Protein AF-A0A932ZE25-F1 (afdb_monomer_lite)

Secondary structure (DSSP, 8-state):
----------S-SHHHHHHHHHHHHHHHHHHHHHHHHHHH-GGGGT--SS-SS-HHHHHHHHHHHHHHHHHHHHHHHHHS--TTTGGGHHHHHHH-

pLDDT: mean 91.26, std 8.29, range [51.94, 98.5]

Foldseek 3Di:
DDQPDDDDDPCPDPVSVVVVVVVVVVVVVVVVVVVVCVVVNCVVQVDDPVRPQGDVNVVVVVLVVQLVVLQVLLVCCPVVVPPVSVSVNVVSVVRD

Radius of gyration: 19.15 Å; chains: 1; bounding box: 50×15×46 Å

Sequence (96 aa):
MATLALREIEGRSRGYWLLFIALAVLVAMGLGAAYHMETEGHIVTGMDNQTVWGLPHVFAVFLIVAASGALNVASIASVFDQRYYKPLAPLSGWLA

Structure (mmCIF, N/CA/C/O backbone):
data_AF-A0A932ZE25-F1
#
_entry.id   AF-A0A932ZE25-F1
#
loop_
_atom_site.group_PDB
_atom_site.id
_atom_site.type_symbol
_atom_site.label_atom_id
_atom_site.label_alt_id
_atom_site.label_comp_id
_atom_site.label_asym_id
_atom_site.label_entity_id
_atom_site.label_seq_id
_atom_site.pdbx_PDB_ins_code
_atom_site.Cartn_x
_atom_site.Cartn_y
_atom_site.Cartn_z
_atom_site.occupancy
_atom_site.B_iso_or_equiv
_atom_site.auth_seq_id
_atom_site.auth_comp_id
_atom_site.auth_asym_id
_atom_site.auth_atom_id
_atom_site.pdbx_PDB_model_num
ATOM 1 N N . MET A 1 1 ? -20.988 3.100 23.535 1.00 51.94 1 MET A N 1
ATOM 2 C CA . MET A 1 1 ? -19.823 3.076 22.622 1.00 51.94 1 MET A CA 1
ATOM 3 C C . MET A 1 1 ? -20.266 2.373 21.352 1.00 51.94 1 MET A C 1
ATOM 5 O O . MET A 1 1 ? -20.880 1.322 21.474 1.00 51.94 1 MET A O 1
ATOM 9 N N . ALA A 1 2 ? -20.062 2.969 20.177 1.00 52.69 2 ALA A N 1
ATOM 10 C CA . ALA A 1 2 ? -20.506 2.374 18.918 1.00 52.69 2 ALA A CA 1
ATOM 11 C C . ALA A 1 2 ? -19.707 1.091 18.636 1.00 52.69 2 ALA A C 1
ATOM 13 O O . ALA A 1 2 ? -18.489 1.130 18.482 1.00 52.69 2 ALA A O 1
ATOM 14 N N . THR A 1 3 ? -20.386 -0.051 18.611 1.00 60.81 3 THR A N 1
ATOM 15 C CA . THR A 1 3 ? -19.830 -1.322 18.144 1.00 60.81 3 THR A CA 1
ATOM 16 C C . THR A 1 3 ? -19.671 -1.245 16.629 1.00 60.81 3 THR A C 1
ATOM 18 O O . THR A 1 3 ? -20.670 -1.277 15.911 1.00 60.81 3 THR A O 1
ATOM 21 N N . LEU A 1 4 ? -18.436 -1.116 16.133 1.00 66.69 4 LEU A N 1
ATOM 22 C CA . LEU A 1 4 ? -18.147 -1.312 14.711 1.00 66.69 4 LEU A CA 1
ATOM 23 C C . LEU A 1 4 ? -18.450 -2.777 14.371 1.00 66.69 4 LEU A C 1
ATOM 25 O O . LEU A 1 4 ? -17.696 -3.675 14.734 1.00 66.69 4 LEU A O 1
ATOM 29 N N . ALA A 1 5 ? -19.591 -3.018 13.730 1.00 73.44 5 ALA A N 1
ATOM 30 C CA . ALA A 1 5 ? -19.944 -4.324 13.197 1.00 73.44 5 ALA A CA 1
ATOM 31 C C . ALA A 1 5 ? -19.365 -4.434 11.783 1.00 73.44 5 ALA A C 1
ATOM 33 O O . ALA A 1 5 ? -19.848 -3.77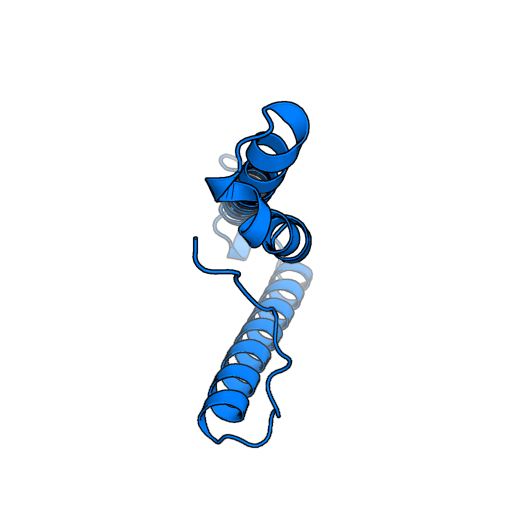4 10.862 1.00 73.44 5 ALA A O 1
ATOM 34 N N . LEU A 1 6 ? -18.319 -5.247 11.618 1.00 77.81 6 LEU A N 1
ATOM 35 C CA . LEU A 1 6 ? -17.815 -5.609 10.295 1.00 77.81 6 LEU A CA 1
ATOM 36 C C . LEU A 1 6 ? -18.925 -6.368 9.568 1.00 77.81 6 LEU A C 1
ATOM 38 O O . LEU A 1 6 ? -19.339 -7.444 9.997 1.00 77.81 6 LEU A O 1
ATOM 42 N N . ARG A 1 7 ? -19.439 -5.774 8.494 1.00 84.25 7 ARG A N 1
ATOM 43 C CA . ARG A 1 7 ? -20.492 -6.358 7.671 1.00 84.25 7 ARG A CA 1
ATOM 44 C C . ARG A 1 7 ? -19.978 -6.504 6.253 1.00 84.25 7 ARG A C 1
ATOM 46 O O . ARG A 1 7 ? -19.368 -5.584 5.714 1.00 84.25 7 ARG A O 1
ATOM 53 N N . GLU A 1 8 ? -20.246 -7.660 5.668 1.00 84.00 8 GLU A N 1
ATOM 54 C CA . GLU A 1 8 ? -19.911 -7.935 4.280 1.00 84.00 8 GLU A CA 1
ATOM 55 C C . GLU A 1 8 ? -20.636 -6.962 3.340 1.00 84.00 8 GLU A C 1
ATOM 57 O O . GLU A 1 8 ? -21.807 -6.616 3.539 1.00 84.00 8 GLU A O 1
ATOM 62 N N . ILE A 1 9 ? -19.918 -6.507 2.317 1.00 87.19 9 ILE A N 1
ATOM 63 C CA . ILE A 1 9 ? -20.481 -5.692 1.247 1.00 87.19 9 ILE A CA 1
ATOM 64 C C . ILE A 1 9 ? -21.100 -6.647 0.227 1.00 87.19 9 ILE A C 1
ATOM 66 O O . ILE A 1 9 ? -20.422 -7.524 -0.285 1.00 87.19 9 ILE A O 1
ATOM 70 N N . GLU A 1 10 ? -22.368 -6.437 -0.127 1.00 88.38 10 GLU A N 1
ATOM 71 C CA . GLU A 1 10 ? -23.109 -7.312 -1.053 1.00 88.38 10 GLU A CA 1
ATOM 72 C C . GLU A 1 10 ? -22.497 -7.401 -2.471 1.00 88.38 10 GLU A C 1
ATOM 74 O O . GLU A 1 10 ? -22.835 -8.287 -3.247 1.00 88.38 10 GLU A O 1
ATOM 79 N N . GLY A 1 11 ? -21.625 -6.461 -2.852 1.00 87.00 11 GLY A N 1
ATOM 80 C CA . GLY A 1 11 ? -20.854 -6.518 -4.104 1.00 87.00 11 GLY A CA 1
ATOM 81 C C . GLY A 1 11 ? -21.649 -6.242 -5.389 1.00 87.00 11 GLY A C 1
ATOM 82 O O . GLY A 1 11 ? -21.104 -6.275 -6.488 1.00 87.00 11 GLY A O 1
ATOM 83 N N . ARG A 1 12 ? -22.947 -5.936 -5.286 1.00 90.44 12 ARG A N 1
ATOM 84 C CA . ARG A 1 12 ? -23.824 -5.698 -6.452 1.00 90.44 12 ARG A CA 1
ATOM 85 C C . ARG A 1 12 ? -23.936 -4.231 -6.866 1.00 90.44 12 ARG A C 1
ATOM 87 O O . ARG A 1 12 ? -24.535 -3.921 -7.893 1.00 90.44 12 ARG A O 1
ATOM 94 N N . SER A 1 13 ? -23.404 -3.307 -6.066 1.00 93.75 13 SER A N 1
ATOM 95 C CA . SER A 1 13 ? -23.553 -1.874 -6.324 1.00 93.75 13 SER A CA 1
ATOM 96 C C . SER A 1 13 ? -22.631 -1.399 -7.450 1.00 93.75 13 SER A C 1
ATOM 98 O O . SER A 1 13 ? -21.517 -1.893 -7.627 1.00 93.75 13 SER A O 1
ATOM 100 N N . ARG A 1 14 ? -23.069 -0.377 -8.195 1.00 94.44 14 ARG A N 1
ATOM 101 C CA . ARG A 1 14 ? -22.232 0.262 -9.227 1.00 94.44 14 ARG A CA 1
ATOM 102 C C . ARG A 1 14 ? -20.938 0.829 -8.638 1.00 94.44 14 ARG A C 1
ATOM 104 O O . ARG A 1 14 ? -19.886 0.693 -9.246 1.00 94.44 14 ARG A O 1
ATOM 111 N N . GLY A 1 15 ? -21.013 1.429 -7.447 1.00 94.62 15 GLY A N 1
ATOM 112 C CA . GLY A 1 15 ? -19.844 1.979 -6.755 1.00 94.62 15 GLY A CA 1
ATOM 113 C C . GLY A 1 15 ? -18.812 0.913 -6.386 1.00 94.62 15 GLY A C 1
ATOM 114 O O . GLY A 1 15 ? -17.619 1.148 -6.551 1.00 94.62 15 GLY A O 1
ATOM 115 N N . TYR A 1 16 ? -19.265 -0.273 -5.965 1.00 94.81 16 TYR A N 1
ATOM 116 C CA . TYR A 1 16 ? -18.377 -1.406 -5.704 1.00 94.81 16 TYR A CA 1
ATOM 117 C C . TYR A 1 16 ? -17.609 -1.814 -6.965 1.00 94.81 16 TYR A C 1
ATOM 119 O O . TYR A 1 16 ? -16.386 -1.893 -6.931 1.00 94.81 16 TYR A O 1
ATOM 127 N N . TRP A 1 17 ? -18.307 -1.998 -8.089 1.00 96.12 17 TRP A N 1
ATOM 128 C CA . TRP A 1 17 ? -17.666 -2.384 -9.349 1.00 96.12 17 TRP A CA 1
ATOM 129 C C . TRP A 1 17 ? -16.722 -1.314 -9.895 1.00 96.12 17 TRP A C 1
ATOM 131 O O . TRP A 1 17 ? -15.658 -1.652 -10.403 1.00 96.12 17 TRP A O 1
ATOM 141 N N . LEU A 1 18 ? -17.069 -0.031 -9.753 1.00 96.81 18 LEU A N 1
ATOM 142 C CA . LEU A 1 18 ? -16.173 1.067 -10.123 1.00 96.81 18 LEU A CA 1
ATOM 143 C C . LEU A 1 18 ? -14.878 1.035 -9.308 1.00 96.81 18 LEU A C 1
ATOM 145 O O . LEU A 1 18 ? -13.797 1.112 -9.887 1.00 96.81 18 LEU A O 1
ATOM 149 N N . LEU A 1 19 ? -14.979 0.881 -7.984 1.00 95.94 19 LEU A N 1
ATOM 150 C CA . LEU A 1 19 ? -13.808 0.767 -7.117 1.00 95.94 19 LEU A CA 1
ATOM 151 C C . LEU A 1 19 ? -12.984 -0.478 -7.461 1.00 95.94 19 LEU A C 1
ATOM 153 O O . LEU A 1 19 ? -11.768 -0.388 -7.593 1.00 95.94 19 LEU A O 1
ATOM 157 N N . PHE A 1 20 ? -13.643 -1.622 -7.645 1.00 96.25 20 PHE A N 1
ATOM 158 C CA . PHE A 1 20 ? -12.989 -2.876 -7.999 1.00 96.25 20 PHE A CA 1
ATOM 159 C C . PHE A 1 20 ? -12.197 -2.755 -9.304 1.00 96.25 20 PHE A C 1
ATOM 161 O O . PHE A 1 20 ? -11.017 -3.091 -9.336 1.00 96.25 20 PHE A O 1
ATOM 168 N N . ILE A 1 21 ? -12.812 -2.221 -10.364 1.00 97.81 21 ILE A N 1
ATOM 169 C CA . ILE A 1 21 ? -12.142 -2.021 -11.655 1.00 97.81 21 ILE A CA 1
ATOM 170 C C . ILE A 1 21 ? -10.987 -1.030 -11.511 1.00 97.81 21 ILE A C 1
ATOM 172 O O . ILE A 1 21 ? -9.906 -1.292 -12.029 1.00 97.81 21 ILE A O 1
ATOM 176 N N . ALA A 1 22 ? -11.173 0.077 -10.787 1.00 98.12 22 ALA A N 1
ATOM 177 C CA . ALA A 1 22 ? -10.107 1.052 -10.570 1.00 98.12 22 ALA A CA 1
ATOM 178 C C . ALA A 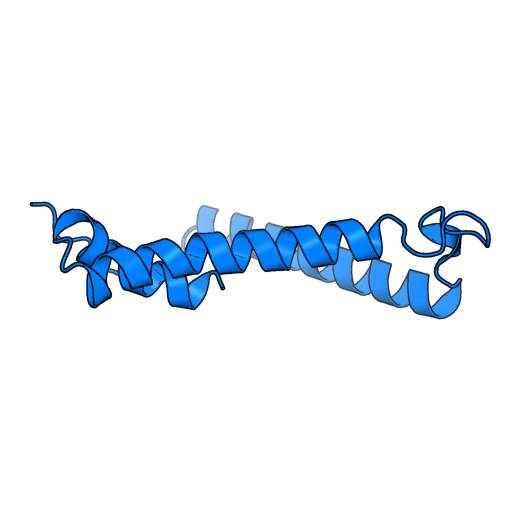1 22 ? -8.891 0.426 -9.865 1.00 98.12 22 ALA A C 1
ATOM 180 O O . ALA A 1 22 ? -7.755 0.632 -10.293 1.00 98.12 22 ALA A O 1
ATOM 181 N N . LEU A 1 23 ? -9.122 -0.389 -8.831 1.00 97.50 23 LEU A N 1
ATOM 182 C CA . LEU A 1 23 ? -8.060 -1.120 -8.137 1.00 97.50 23 LEU A CA 1
ATOM 183 C C . LEU A 1 23 ? -7.421 -2.191 -9.033 1.00 97.50 23 LEU A C 1
ATOM 185 O O . LEU A 1 23 ? -6.201 -2.326 -9.036 1.00 97.50 23 LEU A O 1
ATOM 189 N N . ALA A 1 24 ? -8.207 -2.911 -9.836 1.00 98.06 24 ALA A N 1
ATOM 190 C CA . ALA A 1 24 ? -7.684 -3.899 -10.779 1.00 98.06 24 ALA A CA 1
ATOM 191 C C . ALA A 1 24 ? -6.788 -3.255 -11.851 1.00 98.06 24 ALA A C 1
ATOM 193 O O . ALA A 1 24 ? -5.723 -3.783 -12.163 1.00 98.06 24 ALA A O 1
ATOM 194 N N . VAL A 1 25 ? -7.176 -2.085 -12.371 1.00 98.50 25 VAL A N 1
ATOM 195 C CA . VAL A 1 25 ? -6.347 -1.293 -13.291 1.00 98.50 25 VAL A CA 1
ATOM 196 C C . VAL A 1 25 ? -5.059 -0.842 -12.605 1.00 98.50 25 VAL A C 1
ATOM 198 O O . VAL A 1 25 ? -3.990 -0.959 -13.198 1.00 98.50 25 VAL A O 1
ATOM 201 N N . LEU A 1 26 ? -5.128 -0.386 -11.350 1.00 98.00 26 LEU A N 1
ATOM 202 C CA . LEU A 1 26 ? -3.937 -0.019 -10.580 1.00 98.00 26 LEU A CA 1
ATOM 203 C C . LEU A 1 26 ? -2.966 -1.200 -10.423 1.00 98.00 26 LEU A C 1
ATOM 205 O O . LEU A 1 26 ? -1.768 -1.036 -10.652 1.00 98.00 26 LEU A O 1
ATOM 209 N N . VAL A 1 27 ? -3.473 -2.393 -10.102 1.00 98.00 27 VAL A N 1
ATOM 210 C CA . VAL A 1 27 ? -2.660 -3.619 -10.022 1.00 98.00 27 VAL A CA 1
ATOM 211 C C . VAL A 1 27 ? -2.048 -3.962 -11.380 1.00 98.00 27 VAL A C 1
ATOM 213 O O . VAL A 1 27 ? -0.856 -4.250 -11.451 1.00 98.00 27 VAL A O 1
ATOM 216 N N . ALA A 1 28 ? -2.820 -3.883 -12.467 1.00 98.31 28 ALA A N 1
ATOM 217 C CA . ALA A 1 28 ? -2.319 -4.145 -13.814 1.00 98.31 28 ALA A CA 1
ATOM 218 C C . ALA A 1 28 ? -1.203 -3.167 -14.224 1.00 98.31 28 ALA A C 1
ATOM 220 O O . ALA A 1 28 ? -0.196 -3.592 -14.787 1.00 98.31 28 ALA A O 1
ATOM 221 N N . MET A 1 29 ? -1.333 -1.878 -13.887 1.00 98.06 29 MET A N 1
ATOM 222 C CA . MET A 1 29 ? -0.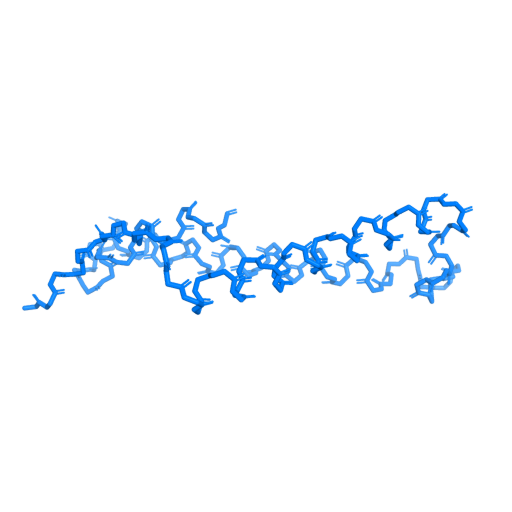265 -0.892 -14.089 1.00 98.06 29 MET A CA 1
ATOM 223 C C . MET A 1 29 ? 0.982 -1.232 -13.266 1.00 98.06 29 MET A C 1
ATOM 225 O O . MET A 1 29 ? 2.091 -1.141 -13.784 1.00 98.06 29 MET A O 1
ATOM 229 N N . GLY A 1 30 ? 0.812 -1.666 -12.012 1.00 95.62 30 GLY A N 1
ATOM 230 C CA . GLY A 1 30 ? 1.918 -2.113 -11.162 1.00 95.62 30 GLY A CA 1
ATOM 231 C C . GLY A 1 30 ? 2.663 -3.320 -11.739 1.00 95.62 30 GLY A C 1
ATOM 232 O O . GLY A 1 30 ? 3.891 -3.319 -11.781 1.00 95.62 30 GLY A O 1
ATOM 233 N N . LEU A 1 31 ? 1.933 -4.314 -12.253 1.00 97.31 31 LEU A N 1
ATOM 234 C CA . LEU A 1 31 ? 2.518 -5.468 -12.945 1.00 97.31 31 LEU A CA 1
ATOM 235 C C . LEU A 1 31 ? 3.248 -5.053 -14.229 1.00 97.31 31 LEU A C 1
ATOM 237 O O . LEU A 1 31 ? 4.353 -5.525 -14.483 1.00 97.31 31 LEU A O 1
ATOM 241 N N . GLY A 1 32 ? 2.669 -4.136 -15.009 1.00 97.25 32 GLY A N 1
ATOM 242 C CA . GLY A 1 32 ? 3.321 -3.570 -16.190 1.00 97.25 32 GLY A CA 1
ATOM 243 C C . GLY A 1 32 ? 4.621 -2.839 -15.848 1.00 97.25 32 GLY A C 1
ATOM 244 O O . GLY A 1 32 ? 5.625 -3.024 -16.530 1.00 97.25 32 GLY A O 1
ATOM 245 N N . ALA A 1 33 ? 4.636 -2.067 -14.759 1.00 95.06 33 ALA A N 1
ATOM 246 C CA . ALA A 1 33 ? 5.842 -1.404 -14.268 1.00 95.06 33 ALA A CA 1
ATOM 247 C C . ALA A 1 33 ? 6.900 -2.410 -13.786 1.00 95.06 33 ALA A C 1
ATOM 249 O O . ALA A 1 33 ? 8.080 -2.227 -14.074 1.00 95.06 33 ALA A O 1
ATOM 250 N N . ALA A 1 34 ? 6.493 -3.479 -13.093 1.00 94.69 34 ALA A N 1
ATOM 251 C CA . ALA A 1 34 ? 7.398 -4.545 -12.663 1.00 94.69 34 ALA A CA 1
ATOM 252 C C . ALA A 1 34 ? 8.064 -5.235 -13.860 1.00 94.69 34 ALA A C 1
ATOM 254 O O . ALA A 1 34 ? 9.286 -5.340 -13.895 1.00 94.69 34 ALA A O 1
ATOM 255 N N . TYR A 1 35 ? 7.273 -5.606 -14.870 1.00 96.94 35 TYR A N 1
ATOM 256 C CA . TYR A 1 35 ? 7.786 -6.182 -16.112 1.00 96.94 35 TYR A CA 1
ATOM 257 C C . TYR A 1 35 ? 8.734 -5.219 -16.842 1.00 96.94 35 TYR A C 1
ATOM 259 O O . TYR A 1 35 ? 9.806 -5.615 -17.282 1.00 96.94 35 TYR A O 1
ATOM 267 N N . HIS A 1 36 ? 8.387 -3.932 -16.919 1.00 96.00 36 HIS A N 1
ATOM 268 C CA . HIS A 1 36 ? 9.240 -2.927 -17.556 1.00 96.00 36 HIS A CA 1
ATOM 269 C C . HIS A 1 36 ? 10.587 -2.744 -16.837 1.00 96.00 36 HIS A C 1
ATOM 271 O O . HIS A 1 36 ? 11.624 -2.634 -17.488 1.00 96.00 36 HIS A O 1
ATOM 277 N N . MET A 1 37 ? 10.593 -2.750 -15.499 1.00 95.06 37 MET A N 1
ATOM 278 C CA . MET A 1 37 ? 11.832 -2.717 -14.711 1.00 95.06 37 MET A CA 1
ATOM 279 C C . MET A 1 37 ? 12.655 -3.999 -14.864 1.00 95.06 37 MET A C 1
ATOM 281 O O . MET A 1 37 ? 13.879 -3.936 -14.794 1.00 95.06 37 MET A O 1
ATOM 285 N N . GLU A 1 38 ? 12.011 -5.150 -15.061 1.00 94.62 38 GLU A N 1
ATOM 286 C CA . GLU A 1 38 ? 12.695 -6.420 -15.316 1.00 94.62 38 GLU A CA 1
ATOM 287 C C . GLU A 1 38 ? 13.406 -6.409 -16.677 1.00 94.62 38 GLU A C 1
ATOM 289 O O . GLU A 1 38 ? 14.550 -6.852 -16.770 1.00 94.62 38 GLU A O 1
ATOM 294 N N . THR A 1 39 ? 12.768 -5.863 -17.718 1.00 96.31 39 THR A N 1
ATOM 295 C CA . THR A 1 39 ? 13.332 -5.851 -19.077 1.00 96.31 39 THR A CA 1
ATOM 296 C C . THR A 1 39 ? 14.371 -4.756 -19.300 1.00 96.31 39 THR A C 1
ATOM 298 O O . THR A 1 39 ? 15.405 -5.014 -19.907 1.00 96.31 39 THR A O 1
ATOM 301 N N . GLU A 1 40 ? 14.114 -3.537 -18.821 1.00 94.56 40 GLU A N 1
ATOM 302 C CA . GLU A 1 40 ? 14.981 -2.368 -19.056 1.00 94.56 40 GLU A CA 1
ATOM 303 C C . GLU A 1 40 ? 15.955 -2.100 -17.894 1.00 94.56 40 GLU A C 1
ATOM 305 O O . GLU A 1 40 ? 16.869 -1.279 -17.997 1.00 94.56 40 GLU A O 1
ATOM 310 N N . GLY A 1 41 ? 15.772 -2.792 -16.767 1.00 91.94 41 GLY A N 1
ATOM 311 C CA . GLY A 1 41 ? 16.545 -2.596 -15.548 1.00 91.94 41 GLY A CA 1
ATOM 312 C C . GLY A 1 41 ? 16.104 -1.378 -14.732 1.00 91.94 41 GLY A C 1
ATOM 313 O O . GLY A 1 41 ? 15.311 -0.537 -15.151 1.00 91.94 41 GLY A O 1
ATOM 314 N N . HIS A 1 42 ? 16.665 -1.241 -13.528 1.00 92.19 42 HIS A N 1
ATOM 315 C C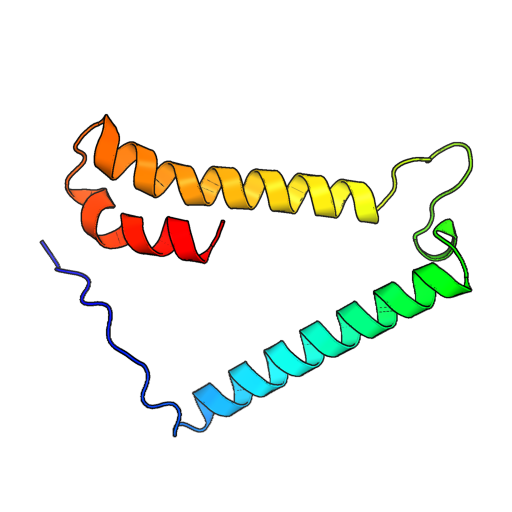A . HIS A 1 42 ? 16.272 -0.189 -12.582 1.00 92.19 42 HIS A CA 1
ATOM 316 C C . HIS A 1 42 ? 16.621 1.244 -13.019 1.00 92.19 42 HIS A C 1
ATOM 318 O O . HIS A 1 42 ? 16.147 2.194 -12.393 1.00 92.19 42 HIS A O 1
ATOM 324 N N . ILE A 1 43 ? 17.386 1.431 -14.098 1.00 93.06 43 ILE A N 1
ATOM 325 C CA . ILE A 1 43 ? 17.731 2.759 -14.627 1.00 93.06 43 ILE A CA 1
ATOM 326 C C . ILE A 1 43 ? 16.492 3.571 -15.030 1.00 93.06 43 ILE A C 1
ATOM 328 O O . ILE A 1 43 ? 16.473 4.789 -14.859 1.00 93.06 43 ILE A O 1
ATOM 332 N N . VAL A 1 44 ? 15.407 2.902 -15.440 1.00 94.12 44 VAL A N 1
ATOM 333 C CA . VAL A 1 44 ? 14.120 3.550 -15.759 1.00 94.12 44 VAL A CA 1
ATOM 334 C C . VAL A 1 44 ? 13.491 4.258 -14.557 1.00 94.12 44 VAL A C 1
ATOM 336 O O . VAL A 1 44 ? 12.641 5.127 -14.717 1.00 94.12 44 VAL A O 1
ATOM 339 N N . THR A 1 45 ? 13.925 3.916 -13.342 1.00 92.69 45 THR A N 1
ATOM 340 C CA . THR A 1 45 ? 13.458 4.537 -12.095 1.00 92.69 45 THR A CA 1
ATOM 341 C C . THR A 1 45 ? 14.304 5.741 -11.663 1.00 92.69 45 THR A C 1
ATOM 343 O O . THR A 1 45 ? 14.072 6.300 -10.591 1.00 92.69 45 THR A O 1
ATOM 346 N N . GLY A 1 46 ? 15.283 6.145 -12.484 1.00 90.75 46 GLY A N 1
ATOM 347 C CA . GLY A 1 46 ? 16.239 7.215 -12.180 1.00 90.75 46 GLY A CA 1
ATOM 348 C C . GLY A 1 46 ? 17.412 6.771 -11.301 1.00 90.75 46 GLY A C 1
ATOM 349 O O . GLY A 1 46 ? 18.122 7.615 -10.764 1.00 90.75 46 GLY A O 1
ATOM 350 N N . MET A 1 47 ? 17.598 5.460 -11.124 1.00 95.75 47 MET A N 1
ATOM 351 C CA . MET A 1 47 ? 18.720 4.895 -10.377 1.00 95.75 47 MET A CA 1
ATOM 352 C C . MET A 1 47 ? 19.984 4.844 -11.235 1.00 95.75 47 MET A C 1
ATOM 354 O O . MET A 1 47 ? 19.943 4.452 -12.401 1.00 95.75 47 MET A O 1
ATOM 358 N N . ASP A 1 48 ? 21.113 5.186 -10.626 1.00 94.00 48 ASP A N 1
ATOM 359 C CA . ASP A 1 48 ? 22.442 5.119 -11.227 1.00 94.00 48 ASP A CA 1
ATOM 360 C C . ASP A 1 48 ? 23.485 4.662 -10.188 1.00 94.00 48 ASP A C 1
ATOM 362 O O . ASP A 1 48 ? 23.149 4.259 -9.072 1.00 94.00 48 ASP A O 1
ATOM 366 N N . ASN A 1 49 ? 24.772 4.718 -10.540 1.00 93.69 49 ASN A N 1
ATOM 367 C CA . ASN A 1 49 ? 25.848 4.286 -9.643 1.00 93.69 49 ASN A CA 1
ATOM 368 C C . ASN A 1 49 ? 26.090 5.231 -8.452 1.00 93.69 49 ASN A C 1
ATOM 370 O O . ASN A 1 49 ? 26.793 4.846 -7.519 1.00 93.69 49 ASN A O 1
ATOM 374 N N . GLN A 1 50 ? 25.552 6.453 -8.472 1.00 94.50 50 GLN A N 1
ATOM 375 C CA . GLN A 1 50 ? 25.601 7.374 -7.333 1.00 94.50 50 GLN A CA 1
ATOM 376 C C . GLN A 1 50 ? 24.381 7.172 -6.424 1.00 94.50 50 GLN A C 1
ATOM 378 O O . GLN A 1 50 ? 24.497 7.228 -5.202 1.00 94.50 50 GLN A O 1
ATOM 383 N N . THR A 1 51 ? 23.225 6.873 -7.019 1.00 91.50 51 THR A N 1
ATOM 384 C CA . THR A 1 51 ? 21.942 6.646 -6.351 1.00 91.50 51 THR A CA 1
ATOM 385 C C . THR A 1 51 ? 21.505 5.196 -6.531 1.00 91.50 51 THR A C 1
ATOM 387 O O . THR A 1 51 ? 20.586 4.874 -7.287 1.00 91.50 51 THR A O 1
ATOM 390 N N . VAL A 1 52 ? 22.162 4.307 -5.785 1.00 92.12 52 VAL A N 1
ATOM 391 C CA . VAL A 1 52 ? 21.916 2.856 -5.845 1.00 92.12 52 VAL A CA 1
ATOM 392 C C . VAL A 1 52 ? 20.579 2.433 -5.230 1.00 92.12 52 VAL A C 1
ATOM 394 O O . VAL A 1 52 ? 20.091 1.351 -5.537 1.00 92.12 52 VAL A O 1
ATOM 397 N N . TRP A 1 53 ? 19.969 3.272 -4.385 1.00 91.00 53 TRP A N 1
ATOM 398 C CA . TRP A 1 53 ? 18.655 3.050 -3.768 1.00 91.00 53 TRP A CA 1
ATOM 399 C C . TRP A 1 53 ? 17.730 4.226 -4.077 1.00 91.00 53 TRP A C 1
ATOM 401 O O . TRP A 1 53 ? 17.618 5.175 -3.304 1.00 91.00 53 TRP A O 1
ATOM 411 N N . GLY A 1 54 ? 17.094 4.176 -5.246 1.00 91.31 54 GLY A N 1
ATOM 412 C CA . GLY A 1 54 ? 16.168 5.211 -5.702 1.00 91.31 54 GLY A CA 1
ATOM 413 C C . GLY A 1 54 ? 14.723 4.992 -5.249 1.00 91.31 54 GLY A C 1
ATOM 414 O O . GLY A 1 54 ? 14.434 4.393 -4.209 1.00 91.31 54 GLY A O 1
ATOM 415 N N . LEU A 1 55 ? 13.796 5.456 -6.087 1.00 91.69 55 LEU A N 1
ATOM 416 C CA . LEU A 1 55 ? 12.345 5.413 -5.874 1.00 91.69 55 LEU A CA 1
ATOM 417 C C . LEU A 1 55 ? 11.789 4.057 -5.392 1.00 91.69 55 LEU A C 1
ATOM 419 O O . LEU A 1 55 ? 11.015 4.065 -4.432 1.00 91.69 55 LEU A O 1
ATOM 423 N N . PRO A 1 56 ? 12.184 2.900 -5.966 1.00 93.06 56 PRO A N 1
ATOM 424 C CA . PRO A 1 56 ? 11.677 1.604 -5.513 1.00 93.06 56 PRO A CA 1
ATOM 425 C C . PRO A 1 56 ? 11.969 1.326 -4.033 1.00 93.06 56 PRO A C 1
ATOM 427 O O . PRO A 1 56 ? 11.109 0.821 -3.313 1.00 93.06 56 PRO A O 1
ATOM 430 N N . HIS A 1 57 ? 13.157 1.710 -3.555 1.00 95.06 57 HIS A N 1
ATOM 431 C CA . HIS A 1 57 ? 13.554 1.505 -2.161 1.00 95.06 57 HIS A CA 1
ATOM 432 C C . HIS A 1 57 ? 12.803 2.447 -1.217 1.00 95.06 57 HIS A C 1
ATOM 434 O O . HIS A 1 57 ? 12.328 2.010 -0.170 1.00 95.06 57 HIS A O 1
ATOM 440 N N . VAL A 1 58 ? 12.632 3.718 -1.599 1.00 95.44 58 VAL A N 1
ATOM 441 C CA . VAL A 1 58 ? 11.841 4.684 -0.817 1.00 95.44 58 VAL A CA 1
ATOM 442 C C . VAL A 1 58 ? 10.407 4.184 -0.638 1.00 95.44 58 VAL A C 1
ATOM 444 O O . VAL A 1 58 ? 9.876 4.221 0.472 1.00 95.44 58 VAL A O 1
ATOM 447 N N . PHE A 1 59 ? 9.794 3.665 -1.705 1.00 94.50 59 PHE A N 1
ATOM 448 C CA . PHE A 1 59 ? 8.437 3.130 -1.648 1.00 94.50 59 PHE A CA 1
ATOM 449 C C . PHE A 1 59 ? 8.345 1.878 -0.767 1.00 94.50 59 PHE A C 1
ATOM 451 O O . PHE A 1 59 ? 7.429 1.768 0.045 1.00 94.50 59 PHE A O 1
ATOM 458 N N . ALA A 1 60 ? 9.322 0.971 -0.857 1.00 94.75 60 ALA A N 1
ATOM 459 C CA . ALA A 1 60 ? 9.382 -0.207 0.005 1.00 94.75 60 ALA A CA 1
ATOM 460 C C . ALA A 1 60 ? 9.450 0.171 1.496 1.00 94.75 60 ALA A C 1
ATOM 462 O O . ALA A 1 60 ? 8.662 -0.330 2.297 1.00 94.75 60 ALA A O 1
ATOM 463 N N . VAL A 1 61 ? 10.334 1.105 1.871 1.00 97.19 61 VAL A N 1
ATOM 464 C CA . VAL A 1 61 ? 10.445 1.582 3.261 1.00 97.19 61 VAL A CA 1
ATOM 465 C C . VAL A 1 61 ? 9.159 2.275 3.708 1.00 97.19 61 VAL A C 1
ATOM 467 O O . VAL A 1 61 ? 8.682 2.023 4.813 1.00 97.19 61 VAL A O 1
ATOM 470 N N . PHE A 1 62 ? 8.565 3.104 2.848 1.00 97.00 62 PHE A N 1
ATOM 471 C CA . PHE A 1 62 ? 7.289 3.754 3.133 1.00 97.00 62 PHE A CA 1
ATOM 472 C C . PHE A 1 62 ? 6.186 2.736 3.452 1.00 97.00 62 PHE A C 1
ATOM 474 O O . PHE A 1 62 ? 5.506 2.883 4.467 1.00 97.00 62 PHE A O 1
ATOM 481 N N . LEU A 1 63 ? 6.040 1.683 2.640 1.00 95.62 63 LEU A N 1
ATOM 482 C CA . LEU A 1 63 ? 5.040 0.637 2.867 1.00 95.62 63 LEU A CA 1
ATOM 483 C C . LEU A 1 63 ? 5.280 -0.129 4.172 1.00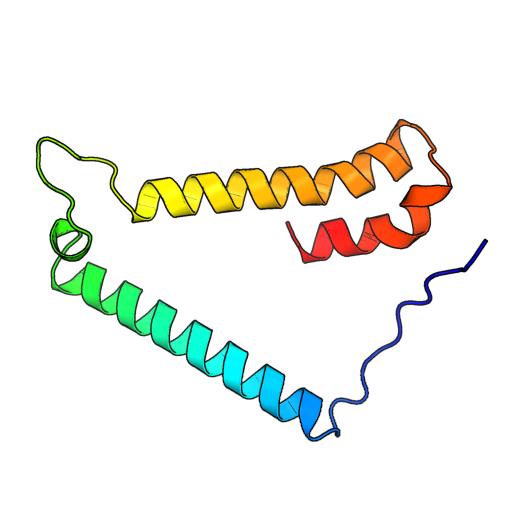 95.62 63 LEU A C 1
ATOM 485 O O . LEU A 1 63 ? 4.331 -0.366 4.915 1.00 95.62 63 LEU A O 1
ATOM 489 N N . ILE A 1 64 ? 6.534 -0.461 4.492 1.00 96.19 64 ILE A N 1
ATOM 490 C CA . ILE A 1 64 ? 6.884 -1.134 5.754 1.00 96.19 64 ILE A CA 1
ATOM 491 C C . ILE A 1 64 ? 6.498 -0.264 6.958 1.00 96.19 64 ILE A C 1
ATOM 493 O O . ILE A 1 64 ? 5.902 -0.750 7.922 1.00 96.19 64 ILE A O 1
ATOM 497 N N . VAL A 1 65 ? 6.807 1.034 6.909 1.00 97.00 65 VAL A N 1
ATOM 498 C CA . VAL A 1 65 ? 6.461 1.975 7.984 1.00 97.00 65 VAL A CA 1
ATOM 499 C C . VAL A 1 65 ? 4.945 2.159 8.086 1.00 97.00 65 VAL A C 1
ATOM 501 O O . VAL A 1 65 ? 4.412 2.180 9.196 1.00 97.00 65 VAL A O 1
ATOM 504 N N . ALA A 1 66 ? 4.237 2.241 6.957 1.00 96.12 66 ALA A N 1
ATOM 505 C CA . ALA A 1 66 ? 2.781 2.337 6.930 1.00 96.12 66 ALA A CA 1
ATOM 506 C C . ALA A 1 66 ? 2.112 1.096 7.549 1.00 96.12 66 ALA A C 1
ATOM 508 O O . ALA A 1 66 ? 1.242 1.243 8.411 1.00 96.12 66 ALA A O 1
ATOM 509 N N . ALA A 1 67 ? 2.564 -0.109 7.183 1.00 95.31 67 ALA A N 1
ATOM 510 C CA . ALA A 1 67 ? 2.092 -1.375 7.748 1.00 95.31 67 ALA A CA 1
ATOM 511 C C . ALA A 1 67 ? 2.354 -1.455 9.263 1.00 95.31 67 ALA A C 1
ATOM 513 O O . ALA A 1 67 ? 1.452 -1.740 10.051 1.00 95.31 67 ALA A O 1
ATOM 514 N N . SER A 1 68 ? 3.565 -1.100 9.702 1.00 95.44 68 SER A N 1
ATOM 515 C CA . SER A 1 68 ? 3.915 -1.026 11.128 1.00 95.44 68 SER A CA 1
ATOM 516 C C . SER A 1 68 ? 3.014 -0.048 11.900 1.00 95.44 68 SER A C 1
ATOM 518 O O . SER A 1 68 ? 2.494 -0.371 12.972 1.00 95.44 68 SER A O 1
ATOM 520 N N . GLY A 1 69 ? 2.752 1.132 11.327 1.00 93.12 69 GLY A N 1
ATOM 521 C CA . GLY A 1 69 ? 1.828 2.114 11.894 1.00 93.12 69 GLY A CA 1
ATOM 522 C C . GLY A 1 69 ? 0.400 1.578 12.027 1.00 93.12 69 GLY A C 1
ATOM 523 O O . GLY A 1 69 ? -0.229 1.766 13.070 1.00 93.12 69 GLY A O 1
ATOM 524 N N . ALA A 1 70 ? -0.094 0.861 11.013 1.00 94.00 70 ALA A N 1
ATOM 525 C CA . ALA A 1 70 ? -1.412 0.233 11.046 1.00 94.00 70 ALA A CA 1
ATOM 526 C C . ALA A 1 70 ? -1.513 -0.857 12.129 1.00 94.00 70 ALA A C 1
ATOM 528 O O . ALA A 1 70 ? -2.516 -0.905 12.850 1.00 94.00 70 ALA A O 1
ATOM 529 N N . LEU A 1 71 ? -0.473 -1.680 12.316 1.00 94.19 71 LEU A N 1
ATOM 530 C CA . LEU A 1 71 ? -0.417 -2.706 13.372 1.00 94.19 71 LEU A CA 1
ATOM 531 C C . LEU A 1 71 ? -0.447 -2.124 14.781 1.00 94.19 71 LEU A C 1
ATOM 533 O O . LEU A 1 71 ? -1.013 -2.735 15.689 1.00 94.19 71 LEU A O 1
ATOM 537 N N . ASN A 1 72 ? 0.103 -0.925 14.973 1.00 93.88 72 ASN A N 1
ATOM 538 C CA . ASN A 1 72 ? 0.160 -0.299 16.290 1.00 93.88 72 ASN A CA 1
ATOM 539 C C . ASN A 1 72 ? -1.240 -0.082 16.903 1.00 93.88 72 ASN A C 1
ATOM 541 O O . ASN A 1 72 ? -1.415 -0.196 18.114 1.00 93.88 72 ASN A O 1
ATOM 545 N N . VAL A 1 73 ? -2.275 0.128 16.081 1.00 91.38 73 VAL A N 1
ATOM 546 C CA . VAL A 1 73 ? -3.665 0.244 16.561 1.00 91.38 73 VAL A CA 1
ATOM 547 C C . VAL A 1 73 ? -4.122 -1.030 17.289 1.00 91.38 73 VAL A C 1
ATOM 549 O O . VAL A 1 73 ? -4.704 -0.946 18.375 1.00 91.38 73 VAL A O 1
ATOM 552 N N . ALA A 1 74 ? -3.810 -2.213 16.750 1.00 92.31 74 ALA A N 1
ATOM 553 C CA . ALA A 1 74 ? -4.099 -3.488 17.404 1.00 92.31 74 ALA A CA 1
ATOM 554 C C . ALA A 1 74 ? -3.234 -3.715 18.656 1.00 92.31 74 ALA A C 1
ATOM 556 O O . ALA A 1 74 ? -3.729 -4.240 19.660 1.00 92.31 74 ALA A O 1
ATOM 557 N N . SER A 1 75 ? -1.974 -3.272 18.645 1.00 93.44 75 SER A N 1
ATOM 558 C CA . SER A 1 75 ? -1.090 -3.330 19.817 1.00 93.44 75 SER A CA 1
ATOM 559 C C . SER A 1 75 ? -1.624 -2.483 20.975 1.00 93.44 75 SER A C 1
ATOM 561 O O . SER A 1 75 ? -1.711 -2.965 22.102 1.00 93.44 75 SER A O 1
ATOM 563 N N . ILE A 1 76 ? -2.073 -1.251 20.707 1.00 93.62 76 ILE A N 1
ATOM 564 C CA . ILE A 1 76 ? -2.682 -0.365 21.714 1.00 93.62 76 ILE A CA 1
ATOM 565 C C . ILE A 1 76 ? -3.965 -0.978 22.290 1.00 93.62 76 ILE A C 1
ATOM 567 O O . ILE A 1 76 ? -4.201 -0.925 23.500 1.00 93.62 76 ILE A O 1
ATOM 571 N N . ALA A 1 77 ? -4.786 -1.594 21.439 1.00 92.12 77 ALA A N 1
ATOM 572 C CA . ALA A 1 77 ? -6.020 -2.243 21.863 1.00 92.12 77 ALA A CA 1
ATOM 573 C C . ALA A 1 77 ? -5.794 -3.473 22.763 1.00 92.12 77 ALA A C 1
ATOM 575 O O . ALA A 1 77 ? -6.589 -3.705 23.676 1.00 92.12 77 ALA A O 1
ATOM 576 N N . SER A 1 78 ? -4.752 -4.267 22.491 1.00 91.00 78 SER A N 1
ATOM 577 C CA . SER A 1 78 ? -4.500 -5.559 23.146 1.00 91.00 78 SER A CA 1
ATOM 578 C C . SER A 1 78 ? -3.550 -5.468 24.342 1.00 91.00 78 SER A C 1
ATOM 580 O O . SER A 1 78 ? -3.890 -5.955 25.416 1.00 91.00 78 SER A O 1
ATOM 582 N N . VAL A 1 79 ? -2.390 -4.820 24.189 1.00 94.50 79 VAL A N 1
ATOM 583 C CA . VAL A 1 79 ? -1.349 -4.738 25.230 1.00 94.50 79 VAL A CA 1
ATOM 584 C C . VAL A 1 79 ? -1.739 -3.755 26.331 1.00 94.50 79 VAL A C 1
ATOM 586 O O . VAL A 1 79 ? -1.533 -4.029 27.510 1.00 94.50 79 VAL A O 1
ATOM 589 N N . PHE A 1 80 ? -2.327 -2.617 25.956 1.00 93.06 80 PHE A N 1
ATOM 590 C CA . PHE A 1 80 ? -2.668 -1.535 26.887 1.00 93.06 80 PHE A CA 1
ATOM 591 C C . PHE A 1 80 ? -4.159 -1.505 27.271 1.00 93.06 80 PHE A C 1
ATOM 593 O O . PHE A 1 80 ? -4.604 -0.557 27.916 1.00 93.06 80 PHE A O 1
ATOM 600 N N . ASP A 1 81 ? -4.936 -2.512 26.855 1.00 90.69 81 ASP A N 1
ATOM 601 C CA . ASP A 1 81 ? -6.382 -2.672 27.101 1.00 90.69 81 ASP A CA 1
ATOM 602 C C . ASP A 1 81 ? -7.243 -1.430 26.774 1.00 90.69 81 ASP A C 1
ATOM 604 O O . ASP A 1 81 ? -8.293 -1.173 27.373 1.00 90.69 81 ASP A O 1
ATOM 608 N N . GLN A 1 82 ? -6.829 -0.634 25.784 1.00 91.06 82 GLN A N 1
ATOM 609 C CA . GLN A 1 82 ? -7.546 0.585 25.419 1.00 91.06 82 GLN A CA 1
ATOM 610 C C . GLN A 1 82 ? -8.841 0.257 24.665 1.00 91.06 82 GLN A C 1
ATOM 612 O O . GLN A 1 82 ? -8.856 0.016 23.455 1.00 91.06 82 GLN A O 1
ATOM 617 N N . ARG A 1 83 ? -9.969 0.295 25.388 1.00 87.25 83 ARG A N 1
ATOM 618 C CA . ARG A 1 83 ? -11.312 -0.077 24.892 1.00 87.25 83 ARG A CA 1
ATOM 619 C C . ARG A 1 83 ? -11.758 0.686 23.644 1.00 87.25 83 ARG A C 1
ATOM 621 O O . ARG A 1 83 ? -12.526 0.141 22.858 1.00 87.25 83 ARG A O 1
ATOM 628 N N . TYR A 1 84 ? -11.275 1.914 23.455 1.00 87.94 84 TYR A N 1
ATOM 629 C CA . TYR A 1 84 ? -11.571 2.724 22.273 1.00 87.94 84 TYR A CA 1
ATOM 630 C C . TYR A 1 84 ? -11.038 2.095 20.973 1.00 87.94 84 TYR A C 1
ATOM 632 O O . TYR A 1 84 ? -11.718 2.140 19.953 1.00 87.94 84 TYR A O 1
ATOM 640 N N . TYR A 1 85 ? -9.864 1.455 21.012 1.00 88.25 85 TYR A N 1
ATOM 641 C CA . TYR A 1 85 ? -9.211 0.885 19.827 1.00 88.25 85 TYR A CA 1
ATOM 642 C C . TYR A 1 85 ? -9.609 -0.568 19.539 1.00 88.25 85 TYR A C 1
ATOM 644 O O . TYR A 1 85 ? -9.403 -1.048 18.427 1.00 88.25 85 TYR A O 1
ATOM 652 N N . LYS A 1 86 ? -10.231 -1.273 20.496 1.00 86.62 86 LYS A N 1
ATOM 653 C CA . LYS A 1 86 ? -10.647 -2.681 20.328 1.00 86.62 86 LYS A CA 1
ATOM 654 C C . LYS A 1 86 ? -11.493 -2.950 19.076 1.00 86.62 86 LYS A C 1
ATOM 656 O O . LYS A 1 86 ? -11.194 -3.924 18.391 1.00 86.62 86 LYS A O 1
ATOM 661 N N . PRO A 1 87 ? -12.494 -2.121 18.718 1.00 88.25 87 PRO A N 1
ATOM 662 C CA . PRO A 1 87 ? -13.286 -2.359 17.511 1.00 88.25 87 PRO A CA 1
ATOM 663 C C . PRO A 1 87 ? -12.499 -2.170 16.201 1.00 88.25 87 PRO A C 1
ATOM 665 O O . PRO A 1 87 ? -12.923 -2.671 15.166 1.00 88.25 87 PRO A O 1
ATOM 668 N N . LEU A 1 88 ? -11.368 -1.454 16.235 1.00 87.69 88 LEU A N 1
ATOM 669 C CA . LEU A 1 88 ? -10.516 -1.179 15.071 1.00 87.69 88 LEU A CA 1
ATOM 670 C C . LEU A 1 88 ? -9.391 -2.208 14.899 1.00 87.69 88 LEU A C 1
ATOM 672 O O . LEU A 1 88 ? -8.846 -2.326 13.806 1.00 87.69 88 LEU A O 1
ATOM 676 N N . ALA A 1 89 ? -9.065 -2.972 15.944 1.00 89.44 89 ALA A N 1
ATOM 677 C CA . ALA A 1 89 ? -7.963 -3.932 15.940 1.00 89.44 89 ALA A CA 1
ATOM 678 C C . ALA A 1 89 ? -7.984 -4.942 14.769 1.00 89.44 89 ALA A C 1
ATOM 680 O O . ALA A 1 89 ? -6.914 -5.218 14.230 1.00 89.44 89 ALA A O 1
ATOM 681 N N . PRO A 1 90 ? -9.138 -5.466 14.300 1.00 89.25 90 PRO A N 1
ATOM 682 C CA . PRO A 1 90 ? -9.146 -6.376 13.153 1.00 89.25 90 PRO A CA 1
ATOM 683 C C . PRO A 1 90 ? -8.683 -5.726 11.843 1.00 89.25 90 PRO A C 1
ATOM 685 O O . PRO A 1 90 ? -8.125 -6.412 10.993 1.00 89.25 90 PRO A O 1
ATOM 688 N N . LEU A 1 91 ? -8.890 -4.414 11.666 1.00 87.44 91 LEU A N 1
ATOM 689 C CA . LEU A 1 91 ? -8.474 -3.702 10.450 1.00 87.44 91 LEU A CA 1
ATOM 690 C C . LEU A 1 91 ? -6.951 -3.644 10.322 1.00 87.44 91 LEU A C 1
ATOM 692 O O . LEU A 1 91 ? -6.436 -3.696 9.211 1.00 87.44 91 LEU A O 1
ATOM 696 N N . SER A 1 92 ? -6.228 -3.605 11.442 1.00 89.56 92 SER A N 1
ATOM 697 C CA . SER A 1 92 ? -4.766 -3.670 11.448 1.00 89.56 92 SER A CA 1
ATOM 698 C C . SER A 1 92 ? -4.231 -4.932 10.776 1.00 89.56 92 SER A C 1
ATOM 700 O O . SER A 1 92 ? -3.232 -4.848 10.079 1.00 89.56 92 SER A O 1
ATOM 702 N N . GLY A 1 93 ? -4.905 -6.077 10.941 1.00 86.50 93 GLY A N 1
ATOM 703 C CA . GLY A 1 93 ? -4.507 -7.330 10.291 1.00 86.50 93 GLY A CA 1
ATOM 704 C C . GLY A 1 93 ? -4.826 -7.392 8.794 1.00 86.50 93 GLY A C 1
ATOM 705 O O .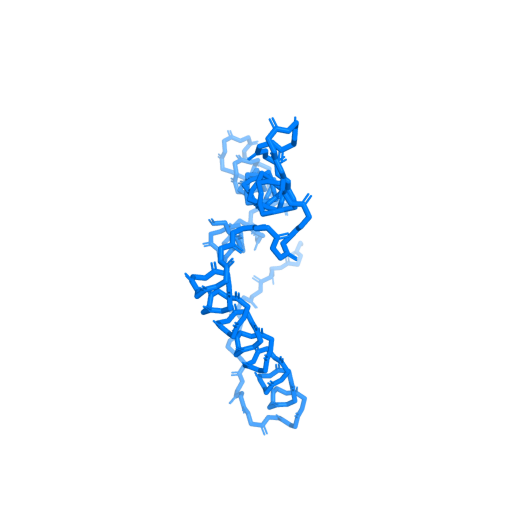 GLY A 1 93 ? -4.272 -8.227 8.096 1.00 86.50 93 GLY A O 1
ATOM 706 N N . TRP A 1 94 ? -5.715 -6.530 8.291 1.00 87.19 94 TRP A N 1
ATOM 707 C CA . TRP A 1 94 ? -5.997 -6.422 6.854 1.00 87.19 94 TRP A CA 1
ATOM 708 C C . TRP A 1 94 ? -5.047 -5.466 6.129 1.00 87.19 94 TRP A C 1
ATOM 710 O O . TRP A 1 94 ? -4.876 -5.582 4.919 1.00 87.19 94 TRP A O 1
ATOM 720 N N . LEU A 1 95 ? -4.498 -4.484 6.845 1.00 88.56 95 LEU A N 1
ATOM 721 C CA . LEU A 1 95 ? -3.725 -3.381 6.268 1.00 88.56 95 LEU A CA 1
ATOM 722 C C . LEU A 1 95 ? -2.208 -3.585 6.316 1.00 88.56 95 LEU A C 1
ATOM 724 O O . LEU A 1 95 ? -1.495 -2.840 5.645 1.00 88.56 95 LEU A O 1
ATOM 728 N N . ALA A 1 96 ? -1.723 -4.525 7.123 1.00 82.75 96 ALA A N 1
ATOM 729 C CA . ALA A 1 96 ? -0.306 -4.746 7.381 1.00 82.75 96 ALA A CA 1
ATOM 730 C C . ALA A 1 96 ? 0.105 -6.183 7.089 1.00 82.75 96 ALA A C 1
ATOM 732 O O . ALA A 1 96 ? 1.256 -6.355 6.633 1.00 82.75 96 ALA A O 1
#